Protein AF-A0A852I3G7-F1 (afdb_monomer)

Solvent-accessible 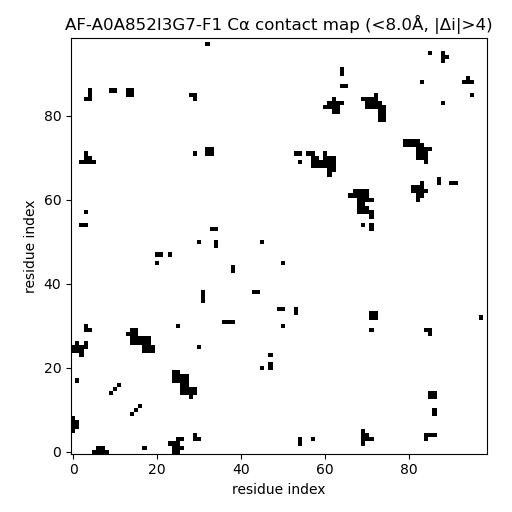surface area (backbone atoms only — not comparable to full-atom values): 5946 Å² total; per-residue (Å²): 88,23,65,46,66,65,39,78,75,70,60,50,91,75,31,35,63,78,46,75,57,98,94,42,37,36,26,50,46,50,49,38,59,44,65,73,50,74,80,68,87,90,62,91,67,80,58,62,69,61,50,54,53,48,48,60,55,9,57,78,28,46,10,79,76,78,67,45,65,19,14,47,34,60,51,86,53,87,94,45,83,55,22,31,27,71,94,46,23,75,85,60,76,47,88,84,87,85,133

Foldseek 3Di:
DQLQQPDPDDPCVQQNDWDDDPNHIHGPVSQCQLQVDDPPPDDSDDPVVSSVVSSVVQQVAAQPQPRDGRFRHADPDPPGRHTHGRRCCVVVVHDDDDD

Secondary structure (DSSP, 8-state):
--TTT--SS--HHHH--EEEETTEEEEHHHHHHHH--PPPTT-----HHHHHHHHHHHTT-BBTTT--B---EEPSSTT---EE-GGGTGGGT------

InterPro domains:
  IPR013083 Zinc finger, RING/FYVE/PHD-type [G3DSA:3.30.40.10] (1-98)
  IPR034732 Extended PHD (ePHD) domain [PS51805] (1-99)
  IPR051188 PHD-type Zinc Finger Domain-Containing Protein [PTHR12420] (1-97)

Nearest PDB structures (foldseek):
  8jwj-assembly1_A  TM=8.577E-01  e=1.524E-08  Mus musculus
  8jws-assembly3_C  TM=8.183E-01  e=1.008E-08  Mus musculus
  8jwj-assembly2_C  TM=8.706E-01  e=1.589E-07  Mus musculus
  8jwu-assembly3_C  TM=8.625E-01  e=2.244E-07  Mus musculus
  4nn2-assembly2_B  TM=8.619E-01  e=1.466E-04  Homo sapiens

pLDDT: mean 82.0, std 12.64, range [46.38, 95.5]

Sequence (99 aa):
ACMLCHRIQADTDICGDKRVKFKLCVHTYCQLLATGLFPKEDTGQFLVGDTRGIIREAAKKSCFICYKMGATITCCQTGCERTFHLPCAPDGECVTQYF

Mean predicted aligned error: 5.91 Å

Organism: NCBI:txid237433

Structure (mmCIF, N/CA/C/O backbone):
data_AF-A0A852I3G7-F1
#
_entry.id   AF-A0A852I3G7-F1
#
loop_
_atom_site.group_PDB
_atom_site.id
_atom_site.type_symbol
_atom_site.label_atom_id
_atom_site.label_alt_id
_atom_site.label_comp_id
_atom_site.label_asym_id
_atom_site.label_entity_id
_atom_site.label_seq_id
_atom_site.pdbx_PDB_ins_code
_atom_site.Cartn_x
_atom_site.Cartn_y
_atom_site.Cartn_z
_atom_site.occupancy
_atom_site.B_iso_or_equiv
_atom_site.auth_seq_id
_atom_site.auth_comp_id
_atom_site.auth_asym_id
_atom_site.auth_atom_id
_atom_site.pdbx_PDB_model_num
ATOM 1 N N . ALA A 1 1 ? -9.284 -6.551 10.726 1.00 84.50 1 ALA A N 1
ATOM 2 C CA . ALA A 1 1 ? -7.878 -6.488 10.264 1.00 84.50 1 ALA A CA 1
ATOM 3 C C . ALA A 1 1 ? -7.533 -5.049 9.890 1.00 84.50 1 ALA A C 1
ATOM 5 O O . ALA A 1 1 ? -8.461 -4.260 9.741 1.00 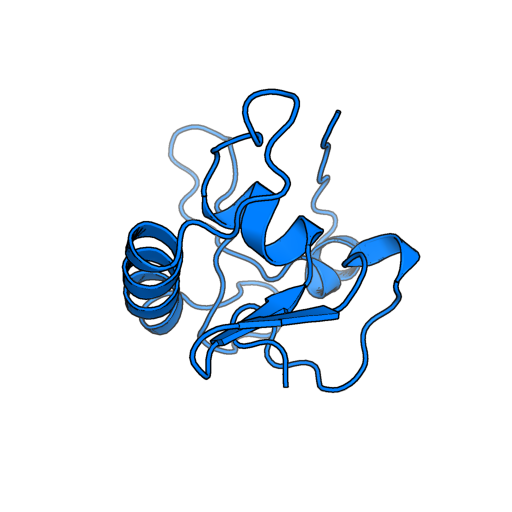84.50 1 ALA A O 1
ATOM 6 N N . CYS A 1 2 ? -6.250 -4.694 9.758 1.00 88.44 2 CYS A N 1
ATOM 7 C CA . CYS A 1 2 ? -5.871 -3.429 9.120 1.00 88.44 2 CYS A CA 1
ATOM 8 C C . CYS A 1 2 ? -6.450 -3.386 7.697 1.00 88.44 2 CYS A C 1
ATOM 10 O O . CYS A 1 2 ? -6.299 -4.347 6.951 1.00 88.44 2 CYS A O 1
ATOM 12 N N . MET A 1 3 ? -7.123 -2.302 7.325 1.00 87.94 3 MET A N 1
ATOM 13 C CA . M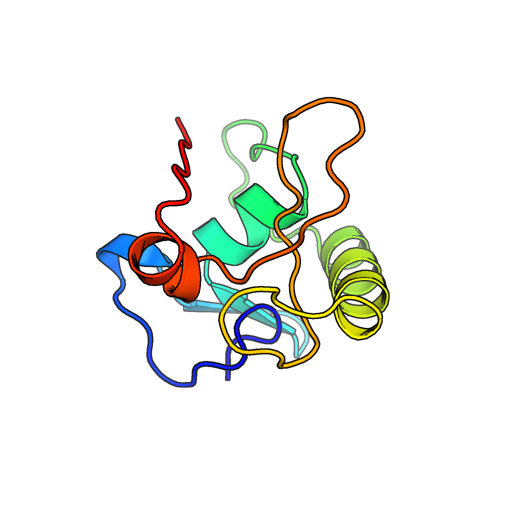ET A 1 3 ? -7.786 -2.158 6.025 1.00 87.94 3 MET A CA 1
ATOM 14 C C . MET A 1 3 ? -6.810 -1.897 4.872 1.00 87.94 3 MET A C 1
ATOM 16 O O . MET A 1 3 ? -7.231 -1.959 3.727 1.00 87.94 3 MET A O 1
ATOM 20 N N . LEU A 1 4 ? -5.535 -1.617 5.176 1.00 85.69 4 LEU A N 1
ATOM 21 C CA . LEU A 1 4 ? -4.489 -1.339 4.184 1.00 85.69 4 LEU A CA 1
ATOM 22 C C . LEU A 1 4 ? -3.538 -2.514 3.957 1.00 85.69 4 LEU A C 1
ATOM 24 O O . LEU A 1 4 ? -3.038 -2.684 2.862 1.00 85.69 4 LEU A O 1
ATOM 28 N N . CYS A 1 5 ? -3.248 -3.325 4.977 1.00 88.31 5 CYS A N 1
ATOM 29 C CA . CYS A 1 5 ? -2.374 -4.496 4.811 1.00 88.31 5 CYS A CA 1
ATOM 30 C C . CYS A 1 5 ? -3.093 -5.831 5.017 1.00 88.31 5 CYS A C 1
ATOM 32 O O . CYS A 1 5 ? -2.468 -6.886 4.948 1.00 88.31 5 CYS A O 1
ATOM 34 N N . HIS A 1 6 ? -4.390 -5.792 5.336 1.00 86.44 6 HIS A N 1
ATOM 35 C CA . HIS A 1 6 ? -5.260 -6.944 5.591 1.00 86.44 6 HIS A CA 1
ATOM 36 C C . HIS A 1 6 ? -4.791 -7.910 6.692 1.00 86.44 6 HIS A C 1
ATOM 38 O O . HIS A 1 6 ? -5.443 -8.924 6.940 1.00 86.44 6 HIS A O 1
ATOM 44 N N . ARG A 1 7 ? -3.725 -7.579 7.433 1.00 84.56 7 ARG A N 1
ATOM 45 C CA . ARG A 1 7 ? -3.249 -8.377 8.567 1.00 84.56 7 ARG A CA 1
ATOM 46 C C . ARG A 1 7 ? -4.041 -8.056 9.841 1.00 84.56 7 ARG A C 1
ATOM 48 O O . ARG A 1 7 ? -4.374 -6.899 10.124 1.00 84.56 7 ARG A O 1
ATOM 55 N N . ILE A 1 8 ? -4.412 -9.098 10.591 1.00 77.56 8 ILE A N 1
ATOM 56 C CA . ILE A 1 8 ? -5.118 -8.973 11.881 1.00 77.56 8 ILE A CA 1
ATOM 57 C C . ILE A 1 8 ? -4.134 -8.545 12.970 1.00 77.56 8 ILE A C 1
ATOM 59 O O . ILE A 1 8 ? -4.437 -7.599 13.705 1.00 77.56 8 ILE A O 1
ATOM 63 N N . GLN A 1 9 ? -2.985 -9.220 12.988 1.00 74.94 9 GLN A N 1
ATOM 64 C CA . GLN A 1 9 ? -1.775 -8.912 13.737 1.00 74.94 9 GLN A CA 1
ATOM 65 C C . GLN A 1 9 ? -0.660 -8.642 12.725 1.00 74.94 9 GLN A C 1
ATOM 67 O O . GLN A 1 9 ? -0.520 -9.371 11.742 1.00 74.94 9 GLN A O 1
ATOM 72 N N . ALA A 1 10 ? 0.089 -7.573 12.939 1.00 75.00 10 ALA A N 1
ATOM 73 C CA . ALA A 1 10 ? 1.324 -7.294 12.232 1.00 75.00 10 ALA A CA 1
ATOM 74 C C . ALA A 1 10 ? 2.367 -6.911 13.276 1.00 75.00 10 ALA A C 1
ATOM 76 O O . ALA A 1 10 ? 2.001 -6.454 14.358 1.00 75.00 10 ALA A O 1
ATOM 77 N N . ASP A 1 11 ? 3.630 -7.116 12.933 1.00 80.88 11 ASP A N 1
ATOM 78 C CA . ASP A 1 11 ? 4.746 -6.645 13.736 1.00 80.88 11 ASP A CA 1
ATOM 79 C C . ASP A 1 11 ? 4.609 -5.129 13.962 1.00 80.88 11 ASP A C 1
ATOM 81 O O . ASP A 1 11 ? 4.444 -4.363 13.002 1.00 80.88 11 ASP A O 1
ATOM 85 N N . THR A 1 12 ? 4.595 -4.716 15.229 1.00 80.44 12 THR A N 1
ATOM 86 C CA . THR A 1 12 ? 4.477 -3.311 15.630 1.00 80.44 12 THR A CA 1
ATOM 87 C C . THR A 1 12 ? 5.697 -2.505 15.217 1.00 80.44 12 THR A C 1
ATOM 89 O O . THR A 1 12 ? 5.542 -1.324 14.918 1.00 80.44 12 THR A O 1
ATOM 92 N N . ASP A 1 13 ? 6.865 -3.131 15.092 1.00 83.81 13 ASP A N 1
ATOM 93 C CA . ASP A 1 13 ? 8.085 -2.459 14.648 1.00 83.81 13 ASP A CA 1
ATOM 94 C C . ASP A 1 13 ? 8.015 -2.141 13.148 1.00 83.81 13 ASP A C 1
ATOM 96 O O . ASP A 1 13 ? 8.491 -1.100 12.701 1.00 83.81 13 ASP A O 1
ATOM 100 N N . ILE A 1 14 ? 7.328 -2.986 12.369 1.00 85.38 14 ILE A N 1
ATOM 101 C CA . ILE A 1 14 ? 7.141 -2.793 10.923 1.00 85.38 14 ILE A CA 1
ATOM 102 C C . ILE A 1 14 ? 5.948 -1.881 10.621 1.00 85.38 14 ILE A C 1
ATOM 104 O O . ILE A 1 14 ? 6.016 -0.994 9.775 1.00 85.38 14 ILE A O 1
ATOM 108 N N . CYS A 1 15 ? 4.794 -2.142 11.237 1.00 87.00 15 CYS A N 1
ATOM 109 C CA . CYS A 1 15 ? 3.535 -1.488 10.872 1.00 87.00 15 CYS A CA 1
ATOM 110 C C . CYS A 1 15 ? 3.142 -0.337 11.805 1.00 87.00 15 CYS A C 1
ATOM 112 O O . CYS A 1 15 ? 2.312 0.497 11.418 1.00 87.00 15 CYS A O 1
ATOM 114 N N . GLY A 1 16 ? 3.718 -0.280 13.003 1.00 86.88 16 GLY A N 1
ATOM 115 C CA . GLY A 1 16 ? 3.295 0.612 14.073 1.00 86.88 16 GLY A CA 1
ATOM 116 C C . GLY A 1 16 ? 1.969 0.186 14.699 1.00 86.88 16 GLY A C 1
ATOM 117 O O . GLY A 1 16 ? 1.319 -0.781 14.282 1.00 86.88 16 GLY A O 1
ATOM 118 N N . ASP A 1 17 ? 1.523 0.971 15.678 1.00 87.38 17 ASP A N 1
ATOM 119 C CA . ASP A 1 17 ? 0.287 0.693 16.405 1.00 87.38 17 ASP A CA 1
ATOM 120 C C . ASP A 1 17 ? -0.940 0.675 15.499 1.00 87.38 17 ASP A C 1
ATOM 122 O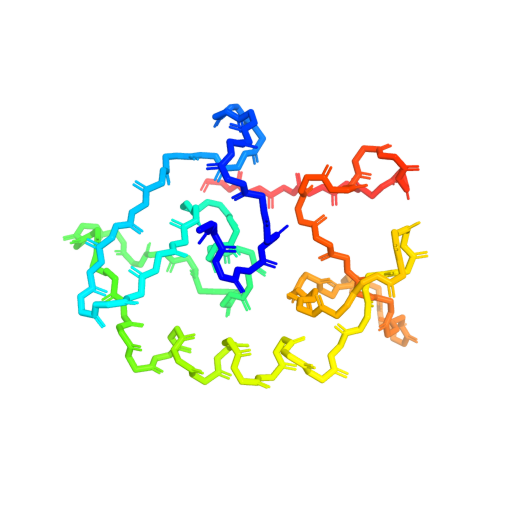 O . ASP A 1 17 ? -1.086 1.470 14.559 1.00 87.38 17 ASP A O 1
ATOM 126 N N . LYS A 1 18 ? -1.873 -0.212 15.840 1.00 87.56 18 LYS A N 1
ATOM 127 C CA . LYS A 1 18 ? -3.177 -0.319 15.196 1.00 87.56 18 LYS A CA 1
ATOM 128 C C . LYS A 1 18 ? -4.133 0.717 15.773 1.00 87.56 18 LYS A C 1
ATOM 130 O O . LYS A 1 18 ? -4.483 0.669 16.948 1.00 87.56 18 LYS A O 1
ATOM 135 N N . ARG A 1 19 ? -4.620 1.616 14.923 1.00 85.25 19 ARG A N 1
ATOM 136 C CA . ARG A 1 19 ? -5.566 2.675 15.287 1.00 85.25 19 ARG A CA 1
ATOM 137 C C . ARG A 1 19 ? -6.954 2.350 14.756 1.00 85.25 19 ARG A C 1
ATOM 139 O O . ARG A 1 19 ? -7.108 1.906 13.615 1.00 85.25 19 ARG A O 1
ATOM 146 N N . VAL A 1 20 ? -7.972 2.599 15.579 1.00 85.56 20 VAL A N 1
ATOM 147 C CA . VAL A 1 20 ? -9.380 2.426 15.206 1.00 85.56 20 VAL A CA 1
ATOM 148 C C . VAL A 1 20 ? -10.127 3.737 15.422 1.00 85.56 20 VAL A C 1
ATOM 150 O O . VAL A 1 20 ? -10.151 4.262 16.531 1.00 85.56 20 VAL A O 1
ATOM 153 N N . LYS A 1 21 ? -10.750 4.276 14.369 1.00 82.19 21 LYS A N 1
ATOM 154 C CA . LYS A 1 21 ? -11.568 5.499 14.443 1.00 82.19 21 LYS A CA 1
ATOM 155 C C . LYS A 1 21 ? -12.639 5.483 13.355 1.00 82.19 21 LYS A C 1
ATOM 157 O O . LYS A 1 21 ? -12.351 5.114 12.224 1.00 82.19 21 LYS A O 1
ATOM 162 N N . PHE A 1 22 ? -13.880 5.869 13.665 1.00 81.94 22 PHE A N 1
ATOM 163 C CA . PHE A 1 22 ? -14.993 5.931 12.693 1.00 81.94 22 PHE A CA 1
ATOM 164 C C . PHE A 1 22 ? -15.148 4.674 11.803 1.00 81.94 22 PHE A C 1
ATOM 166 O O . PHE A 1 22 ? -15.334 4.775 10.589 1.00 81.94 22 PHE A O 1
ATOM 173 N N . LYS A 1 23 ? -15.070 3.477 12.408 1.00 84.25 23 LYS A N 1
ATOM 174 C CA . LYS A 1 23 ? -15.103 2.158 11.730 1.00 84.25 23 LYS A CA 1
ATOM 175 C C . LYS A 1 23 ? -13.930 1.875 10.783 1.00 84.25 23 LYS A C 1
ATOM 177 O O . LYS A 1 23 ? -13.941 0.857 10.099 1.00 84.25 23 LYS A O 1
ATOM 182 N N . LEU A 1 24 ? -12.918 2.733 10.746 1.00 84.12 24 LEU A N 1
ATOM 183 C CA . LEU A 1 24 ? -11.670 2.483 10.043 1.00 84.12 24 LEU A CA 1
ATOM 184 C C . LEU A 1 24 ? -10.662 1.878 11.012 1.00 84.12 24 LEU A C 1
ATOM 186 O O . LEU A 1 24 ? -10.591 2.280 12.171 1.00 84.12 24 LEU A O 1
ATOM 190 N N . CYS A 1 25 ? -9.900 0.906 10.527 1.00 88.06 25 CYS A N 1
ATOM 191 C CA . CYS A 1 25 ? -8.895 0.190 11.296 1.00 88.06 25 CYS A CA 1
ATOM 192 C C . CYS A 1 25 ? -7.624 0.110 10.456 1.00 88.06 25 CYS A C 1
ATOM 194 O O . CYS A 1 25 ? -7.603 -0.622 9.471 1.00 88.06 25 CYS A O 1
ATOM 196 N N . VAL A 1 26 ? -6.572 0.833 10.822 1.00 86.25 26 VAL A N 1
ATOM 197 C CA . VAL A 1 26 ? -5.312 0.881 10.060 1.00 86.25 26 VAL A CA 1
ATOM 198 C C . VAL A 1 26 ? -4.120 0.918 11.008 1.00 86.25 26 VAL A C 1
ATOM 200 O O . VAL A 1 26 ? -4.251 1.374 12.141 1.00 86.25 26 VAL A O 1
ATOM 203 N N . HIS A 1 27 ? -2.964 0.426 10.569 1.00 88.62 27 HIS A N 1
ATOM 204 C CA . HIS A 1 27 ? -1.721 0.643 11.312 1.00 88.62 27 HIS A CA 1
ATOM 205 C C . HIS A 1 27 ? -1.140 2.025 11.001 1.00 88.62 27 HIS A C 1
ATOM 207 O O . HIS A 1 27 ? -1.317 2.531 9.890 1.00 88.62 27 HIS A O 1
ATOM 213 N N . THR A 1 28 ? -0.437 2.606 11.971 1.00 84.81 28 THR A N 1
ATOM 214 C CA . THR A 1 28 ? 0.112 3.969 11.900 1.00 84.81 28 THR A CA 1
ATOM 215 C C . THR A 1 28 ? 1.015 4.161 10.677 1.00 84.81 28 THR A C 1
ATOM 217 O O . THR A 1 28 ? 0.753 5.047 9.863 1.00 84.81 28 THR A O 1
ATOM 220 N N . TYR A 1 29 ? 2.005 3.287 10.467 1.00 86.38 29 TYR A N 1
ATOM 221 C CA . TYR A 1 29 ? 2.941 3.421 9.342 1.00 86.38 29 TYR A CA 1
ATOM 222 C C . TYR A 1 29 ? 2.329 2.988 8.006 1.00 86.38 29 TYR A C 1
ATOM 224 O O . TYR A 1 29 ? 2.658 3.547 6.962 1.00 86.38 29 TYR A O 1
ATOM 232 N N . CYS A 1 30 ? 1.359 2.063 8.028 1.00 86.62 30 CYS A N 1
ATOM 233 C CA . CYS A 1 30 ? 0.573 1.742 6.831 1.00 86.62 30 CYS A CA 1
ATOM 234 C C . CYS A 1 30 ? -0.186 2.971 6.315 1.00 86.62 30 CYS A C 1
ATOM 236 O O . CYS A 1 30 ? -0.274 3.158 5.108 1.00 86.62 30 CYS A O 1
ATOM 238 N N . GLN A 1 31 ? -0.750 3.787 7.211 1.00 83.19 31 GLN A N 1
ATOM 239 C CA . GLN A 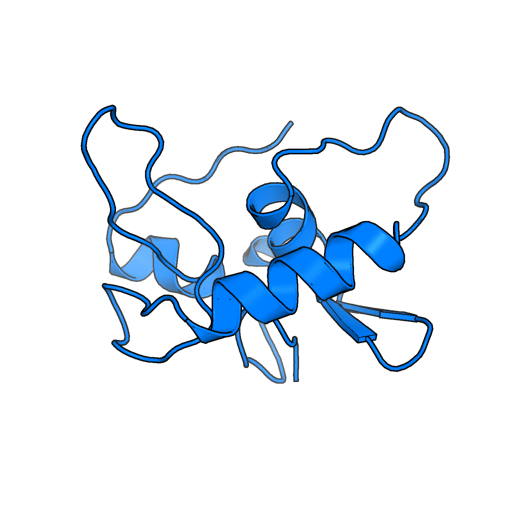1 31 ? -1.442 5.019 6.839 1.00 83.19 31 GLN A CA 1
ATOM 240 C C . GLN A 1 31 ? -0.458 6.095 6.370 1.00 83.19 31 GLN A C 1
ATOM 242 O O . GLN A 1 31 ? -0.685 6.675 5.314 1.00 83.19 31 GLN 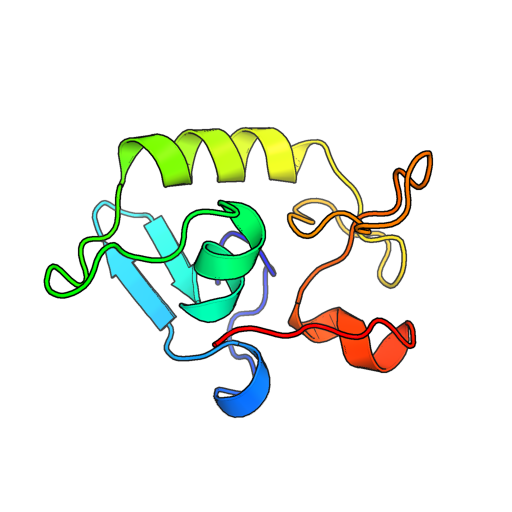A O 1
ATOM 247 N N . LEU A 1 32 ? 0.629 6.317 7.115 1.00 82.56 32 LEU A N 1
ATOM 248 C CA . LEU A 1 32 ? 1.653 7.327 6.822 1.00 82.56 32 LEU A CA 1
ATOM 249 C C . LEU A 1 32 ? 2.233 7.185 5.404 1.00 82.56 32 LEU A C 1
ATOM 251 O O . LEU A 1 32 ? 2.268 8.139 4.633 1.00 82.56 32 LEU A O 1
ATOM 255 N N . LEU A 1 33 ? 2.639 5.967 5.038 1.00 83.12 33 LEU A N 1
ATOM 256 C CA . LEU A 1 33 ? 3.228 5.692 3.724 1.00 83.12 33 LEU A CA 1
ATOM 257 C C . LEU A 1 33 ? 2.185 5.636 2.601 1.00 83.12 33 LEU A C 1
ATOM 259 O O . LEU A 1 33 ? 2.531 5.785 1.434 1.00 83.12 33 LEU A O 1
ATOM 263 N N . ALA A 1 34 ? 0.910 5.420 2.936 1.00 79.50 34 ALA A N 1
ATOM 264 C CA . ALA A 1 34 ? -0.179 5.412 1.965 1.00 79.50 34 ALA A CA 1
ATOM 265 C C . ALA A 1 34 ? -0.665 6.817 1.596 1.00 79.50 34 ALA A C 1
ATOM 267 O O . ALA A 1 34 ? -1.066 7.046 0.458 1.00 79.50 34 ALA A O 1
ATOM 268 N N . THR A 1 35 ? -0.681 7.740 2.561 1.00 70.44 35 THR A N 1
ATOM 269 C CA . THR A 1 35 ? -1.090 9.131 2.340 1.00 70.44 35 THR A CA 1
ATOM 270 C C . THR A 1 35 ? 0.006 9.931 1.645 1.00 70.44 35 THR A C 1
ATOM 272 O O . THR A 1 35 ? -0.308 10.905 0.967 1.00 70.44 35 THR A O 1
ATOM 275 N N . GLY A 1 36 ? 1.283 9.582 1.860 1.00 64.88 36 GLY A N 1
ATOM 276 C CA . GLY A 1 36 ? 2.404 10.486 1.572 1.00 64.88 36 GLY A CA 1
ATOM 277 C C . GLY A 1 36 ? 2.343 11.779 2.401 1.00 64.88 36 GLY A C 1
ATOM 278 O O . GLY A 1 36 ? 3.114 12.707 2.175 1.00 64.88 36 GLY A O 1
ATOM 279 N N . LEU A 1 37 ? 1.406 11.848 3.351 1.00 56.03 37 LEU A N 1
ATOM 280 C CA . LEU A 1 37 ? 1.182 12.971 4.241 1.00 56.03 37 LEU A CA 1
ATOM 281 C C . LEU A 1 37 ? 1.787 12.597 5.582 1.00 56.03 37 LEU A C 1
ATOM 283 O O . LEU A 1 37 ? 1.219 11.789 6.324 1.00 56.03 37 LEU A O 1
ATOM 287 N N . PHE A 1 38 ? 2.924 13.208 5.885 1.00 54.84 38 PHE A N 1
ATOM 288 C CA . PHE A 1 38 ? 3.438 13.248 7.242 1.00 54.84 38 PHE A CA 1
ATOM 289 C C . PHE A 1 38 ? 2.439 14.023 8.107 1.00 54.84 38 PHE A C 1
ATOM 291 O O . PHE A 1 38 ? 1.933 15.061 7.660 1.00 54.84 38 PHE A O 1
ATOM 298 N N . PRO A 1 39 ? 2.088 13.538 9.312 1.00 51.25 39 PRO A N 1
ATOM 299 C CA . PRO A 1 39 ? 1.297 14.338 10.227 1.00 51.25 39 PRO A CA 1
ATOM 300 C C . PRO A 1 39 ? 2.048 15.653 10.443 1.00 51.25 39 PRO A C 1
ATOM 302 O O . PRO A 1 39 ? 3.191 15.640 10.893 1.00 51.25 39 PRO A O 1
ATOM 305 N N . LYS A 1 40 ? 1.418 16.786 10.100 1.00 47.19 40 LYS A N 1
ATOM 306 C CA . LYS A 1 40 ? 1.889 18.077 10.606 1.00 47.19 40 LYS A CA 1
ATOM 307 C C . LYS A 1 40 ? 1.933 17.941 12.120 1.00 47.19 40 LYS A C 1
ATOM 309 O O . LYS A 1 40 ? 0.958 17.459 12.709 1.00 47.19 40 LYS A O 1
ATOM 314 N N . GLU A 1 41 ? 3.091 18.272 12.676 1.00 46.38 41 GLU A N 1
ATOM 315 C CA . GLU A 1 41 ? 3.402 18.173 14.093 1.00 46.38 41 GLU A CA 1
ATOM 316 C C . GLU A 1 41 ? 2.178 18.573 14.933 1.00 46.38 41 GLU A C 1
ATOM 318 O O . GLU A 1 41 ? 1.525 19.584 14.674 1.00 46.38 41 GLU A O 1
ATOM 323 N N . ASP A 1 42 ? 1.852 17.715 15.899 1.00 47.38 42 ASP A N 1
ATOM 324 C CA . ASP A 1 42 ? 0.954 18.009 17.019 1.00 47.38 42 ASP A CA 1
ATOM 325 C C . ASP A 1 42 ? -0.574 17.903 16.844 1.00 47.38 42 ASP A C 1
ATOM 327 O O . ASP A 1 42 ? -1.345 18.569 17.527 1.00 47.38 42 ASP A O 1
ATOM 331 N N . THR A 1 43 ? -1.082 16.995 16.007 1.00 49.56 43 THR A N 1
ATOM 332 C CA . THR A 1 43 ? -2.498 16.587 16.179 1.00 49.56 43 THR A CA 1
ATOM 333 C C . THR A 1 43 ? -2.722 15.101 16.383 1.00 49.56 43 THR A C 1
ATOM 335 O O . THR A 1 43 ? -3.770 14.721 16.908 1.00 49.56 43 THR A O 1
ATOM 338 N N . GLY A 1 44 ? -1.806 14.224 15.950 1.00 51.59 44 GLY A N 1
ATOM 339 C CA . GLY A 1 44 ? -2.077 12.777 15.931 1.00 51.59 44 GLY A CA 1
ATOM 340 C C . GLY A 1 44 ? -3.394 12.435 15.210 1.00 51.59 44 GLY A C 1
ATOM 341 O O . GLY A 1 44 ? -3.973 11.361 15.422 1.00 51.59 44 GLY A O 1
ATOM 342 N N . GLN A 1 45 ? -3.914 13.374 14.407 1.00 54.25 45 GLN A N 1
ATOM 343 C CA . GLN A 1 45 ? -5.280 13.340 13.934 1.00 54.25 45 GLN A CA 1
ATOM 344 C C . GLN A 1 45 ? -5.338 12.518 12.668 1.00 54.25 45 GLN A C 1
ATOM 346 O O . GLN A 1 45 ? -4.909 12.888 11.584 1.00 54.25 45 GLN A O 1
ATOM 351 N N . PHE A 1 46 ? -5.952 11.367 12.857 1.00 57.62 46 PHE A N 1
ATOM 352 C CA . PHE A 1 46 ? -6.520 10.532 11.830 1.00 57.62 46 PHE A CA 1
ATOM 353 C C . PHE A 1 46 ? -7.426 11.360 10.892 1.00 57.62 46 PHE A C 1
ATOM 355 O O . PHE A 1 46 ? -8.588 11.615 11.230 1.00 57.62 46 PHE A O 1
ATOM 362 N N . LEU A 1 47 ? -6.906 11.787 9.733 1.00 64.44 47 LEU A N 1
ATOM 363 C CA . LEU A 1 47 ? -7.684 12.451 8.680 1.00 64.44 47 LEU A CA 1
ATOM 364 C C . LEU A 1 47 ? -8.594 11.413 8.009 1.00 64.44 47 LEU A C 1
ATOM 366 O O . LEU A 1 47 ? -8.237 10.730 7.048 1.00 64.44 47 LEU A O 1
ATOM 370 N N . VAL A 1 48 ? -9.782 11.238 8.595 1.00 61.78 48 VAL A N 1
ATOM 371 C CA . VAL A 1 48 ? -10.781 10.218 8.222 1.00 61.78 48 VAL A CA 1
ATOM 372 C C . VAL A 1 48 ? -11.149 10.297 6.738 1.00 61.78 48 VAL A C 1
ATOM 374 O O . VAL A 1 48 ? -11.315 9.257 6.098 1.00 61.78 48 VAL A O 1
ATOM 377 N N . GLY A 1 49 ? -11.299 11.519 6.214 1.00 64.75 49 GLY A N 1
ATOM 378 C CA . GLY A 1 49 ? -11.675 11.779 4.822 1.00 64.75 49 GLY A CA 1
ATOM 379 C C . GLY A 1 49 ? -10.646 11.214 3.849 1.00 64.75 49 GLY A C 1
ATOM 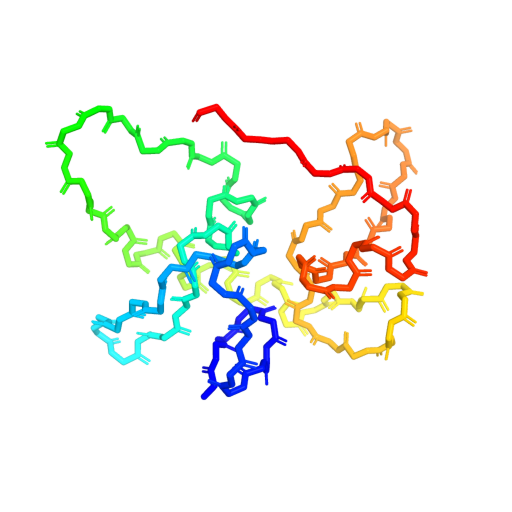380 O O . GLY A 1 49 ? -10.977 10.341 3.044 1.00 64.75 49 GLY A O 1
ATOM 381 N N . ASP A 1 50 ? -9.389 11.618 4.018 1.00 71.50 50 ASP A N 1
ATOM 382 C CA . ASP A 1 50 ? -8.270 11.192 3.170 1.00 71.50 50 ASP A CA 1
ATOM 383 C C . ASP A 1 50 ? -8.045 9.681 3.264 1.00 71.50 50 ASP A C 1
ATOM 385 O O . ASP A 1 50 ? -7.871 8.994 2.257 1.00 71.50 50 ASP A O 1
ATOM 389 N N . THR A 1 51 ? -8.176 9.124 4.471 1.00 74.06 51 THR A N 1
ATOM 390 C CA . THR A 1 51 ? -8.012 7.684 4.709 1.00 74.06 51 THR A CA 1
ATOM 391 C C . THR A 1 51 ? -9.042 6.852 3.940 1.00 74.06 51 THR A C 1
ATOM 393 O O . THR A 1 51 ? -8.703 5.801 3.398 1.00 74.06 51 THR A O 1
ATOM 396 N N . ARG A 1 52 ? -10.304 7.301 3.843 1.00 81.81 52 ARG A N 1
ATOM 397 C CA . ARG A 1 52 ? -11.325 6.600 3.041 1.00 81.81 52 ARG A CA 1
ATOM 398 C C . ARG A 1 52 ? -11.006 6.623 1.552 1.00 81.81 52 ARG A C 1
ATOM 400 O O . ARG A 1 52 ? -11.214 5.606 0.893 1.00 81.81 52 ARG A O 1
ATOM 407 N N . GLY A 1 53 ? -10.546 7.761 1.031 1.00 83.75 53 GLY A N 1
ATOM 408 C CA . GLY A 1 53 ? -10.126 7.883 -0.367 1.00 83.75 53 GLY A CA 1
ATOM 409 C C . GLY A 1 53 ? -8.989 6.915 -0.682 1.00 83.75 53 GLY A C 1
ATOM 410 O O . GLY A 1 53 ? -9.097 6.109 -1.600 1.00 83.75 53 GLY A O 1
ATOM 411 N N . ILE A 1 54 ? -7.967 6.897 0.172 1.00 83.62 54 ILE A N 1
ATOM 412 C CA . ILE A 1 54 ? -6.816 6.000 0.047 1.00 83.62 54 ILE A CA 1
ATOM 413 C C . ILE A 1 54 ? -7.232 4.535 0.087 1.00 83.62 54 ILE A C 1
ATOM 415 O O . ILE A 1 54 ? -6.804 3.771 -0.768 1.00 83.62 54 ILE A O 1
ATOM 419 N N . ILE A 1 55 ? -8.096 4.132 1.024 1.00 83.75 55 ILE A N 1
ATOM 420 C CA . ILE A 1 55 ? -8.594 2.747 1.092 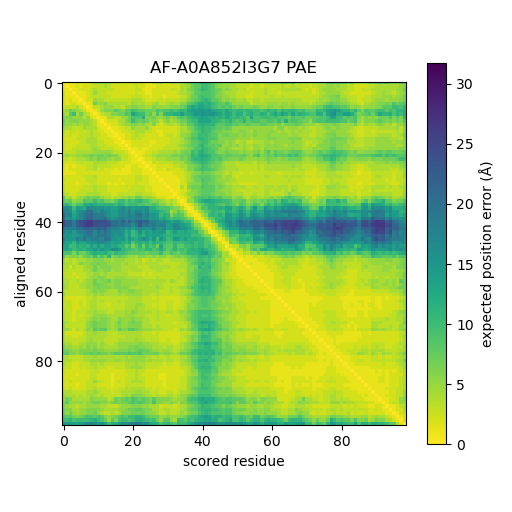1.00 83.75 55 ILE A CA 1
ATOM 421 C C . ILE A 1 55 ? -9.312 2.356 -0.209 1.00 83.75 55 ILE A C 1
ATOM 423 O O . ILE A 1 55 ? -9.139 1.239 -0.694 1.00 83.75 55 ILE A O 1
ATOM 427 N N . ARG A 1 56 ? -10.109 3.263 -0.791 1.00 87.38 56 ARG A N 1
ATOM 428 C CA . ARG A 1 56 ? -10.808 3.012 -2.063 1.00 87.38 56 ARG A CA 1
ATOM 429 C C . ARG A 1 56 ? -9.842 2.860 -3.235 1.00 87.38 56 ARG A C 1
ATOM 431 O O . ARG A 1 56 ? -10.066 1.990 -4.071 1.00 87.38 56 ARG A O 1
ATOM 438 N N . GLU A 1 57 ? -8.785 3.664 -3.294 1.00 87.12 57 GLU A N 1
ATOM 439 C CA . GLU A 1 57 ? -7.763 3.531 -4.338 1.00 87.12 57 GLU A CA 1
ATOM 440 C C . GLU A 1 57 ? -6.897 2.283 -4.139 1.00 87.12 57 GLU A C 1
ATOM 442 O O . GLU A 1 57 ? -6.625 1.556 -5.092 1.00 87.12 57 GLU A O 1
ATOM 447 N N . ALA A 1 58 ? -6.540 1.968 -2.896 1.00 86.25 58 ALA A N 1
ATOM 448 C CA . ALA A 1 58 ? -5.796 0.767 -2.538 1.00 86.25 58 ALA A CA 1
ATOM 449 C C . ALA A 1 58 ? -6.535 -0.515 -2.936 1.00 86.25 58 ALA A C 1
ATOM 451 O O . ALA A 1 58 ? -5.919 -1.467 -3.409 1.00 86.25 58 ALA A O 1
ATOM 452 N N . ALA A 1 59 ? -7.866 -0.533 -2.809 1.00 86.31 59 ALA A N 1
ATOM 453 C CA . ALA A 1 59 ? -8.694 -1.670 -3.205 1.00 86.31 59 ALA A CA 1
ATOM 454 C C . ALA A 1 59 ? -8.574 -2.030 -4.700 1.00 86.31 59 ALA A C 1
ATOM 456 O O . ALA A 1 59 ? -8.918 -3.147 -5.078 1.00 86.31 59 ALA A O 1
ATOM 457 N N . LYS A 1 60 ? -8.073 -1.111 -5.539 1.00 89.06 60 LYS A N 1
ATOM 458 C CA . LYS A 1 60 ? -7.840 -1.316 -6.977 1.00 89.06 60 LYS A CA 1
ATOM 459 C C . LYS A 1 60 ? -6.404 -1.749 -7.306 1.00 89.06 60 LYS A C 1
ATOM 461 O O . LYS A 1 60 ? -6.112 -2.030 -8.463 1.00 89.06 60 LYS A O 1
ATOM 466 N N . LYS A 1 61 ? -5.500 -1.758 -6.323 1.00 91.12 61 LYS A N 1
ATOM 467 C CA . LYS A 1 61 ? -4.063 -2.005 -6.498 1.00 91.12 61 LYS A CA 1
ATOM 468 C C . LYS A 1 61 ? -3.660 -3.339 -5.876 1.00 91.12 61 LYS A C 1
ATOM 470 O O . LYS A 1 61 ? -4.033 -3.647 -4.742 1.00 91.12 61 LYS A O 1
ATOM 475 N N . SER A 1 62 ? -2.863 -4.119 -6.602 1.00 93.88 62 SER A N 1
ATOM 476 C CA . SER A 1 62 ? -2.344 -5.410 -6.143 1.00 93.88 62 SER A CA 1
ATOM 477 C C . SER A 1 62 ? -0.947 -5.281 -5.550 1.00 93.88 62 SER A C 1
ATOM 479 O O . SER A 1 62 ? -0.082 -4.620 -6.123 1.00 93.88 62 SER A O 1
ATOM 481 N N . CYS A 1 63 ? -0.679 -5.980 -4.452 1.00 94.81 63 CYS A N 1
ATOM 482 C CA . CYS A 1 63 ? 0.681 -6.142 -3.958 1.00 94.81 63 CYS A CA 1
ATOM 483 C C . CYS A 1 63 ? 1.489 -6.998 -4.940 1.00 94.81 63 CYS A C 1
ATOM 485 O O . CYS A 1 63 ? 1.143 -8.158 -5.135 1.00 94.81 63 CYS A O 1
ATOM 487 N N . PHE A 1 64 ? 2.581 -6.487 -5.510 1.00 95.31 64 PHE A N 1
ATOM 488 C CA . PHE A 1 64 ? 3.405 -7.263 -6.453 1.00 95.31 64 PHE A CA 1
ATOM 489 C C . PHE A 1 64 ? 4.136 -8.455 -5.799 1.00 95.31 64 PHE A C 1
ATOM 491 O O . PHE A 1 64 ? 4.678 -9.302 -6.498 1.00 95.31 64 PHE A O 1
ATOM 498 N N . ILE A 1 65 ? 4.138 -8.515 -4.463 1.00 95.50 65 ILE A N 1
ATOM 499 C CA . ILE A 1 65 ? 4.843 -9.523 -3.660 1.00 95.50 65 ILE A CA 1
ATOM 500 C C . ILE A 1 65 ? 3.899 -10.669 -3.280 1.00 95.50 65 ILE A C 1
ATOM 502 O O . ILE A 1 65 ? 4.207 -11.836 -3.490 1.00 95.50 65 ILE A O 1
ATOM 506 N N . CYS A 1 66 ? 2.722 -10.347 -2.727 1.00 94.38 66 CYS A N 1
ATOM 507 C CA . CYS A 1 66 ? 1.758 -11.353 -2.261 1.00 94.38 66 CYS A CA 1
ATOM 508 C C . CYS A 1 66 ? 0.503 -11.479 -3.135 1.00 94.38 66 CYS A C 1
ATOM 510 O O . CYS A 1 66 ? -0.389 -12.257 -2.801 1.00 94.38 66 CYS A O 1
ATOM 512 N N . TYR A 1 67 ? 0.406 -10.691 -4.209 1.00 93.12 67 TYR A N 1
ATOM 513 C CA . TYR A 1 67 ? -0.662 -10.685 -5.220 1.00 93.12 67 TYR A CA 1
ATOM 514 C C . TYR A 1 67 ? -2.078 -10.359 -4.716 1.00 93.12 67 TYR A C 1
ATOM 516 O O . TYR A 1 67 ? -3.038 -10.371 -5.483 1.00 93.12 67 TYR A O 1
ATOM 524 N N . LYS A 1 68 ? -2.232 -10.010 -3.436 1.00 90.94 68 LYS A N 1
ATOM 525 C CA . LYS A 1 68 ? -3.512 -9.579 -2.853 1.00 90.94 68 LYS A CA 1
ATOM 526 C C . LYS A 1 68 ? -3.777 -8.099 -3.136 1.00 90.94 68 LYS A C 1
ATOM 528 O O . LYS A 1 68 ? -2.840 -7.302 -3.177 1.00 90.94 68 LYS A O 1
ATOM 533 N N . MET A 1 69 ? -5.051 -7.743 -3.302 1.00 88.62 69 MET A N 1
ATOM 534 C CA . MET A 1 69 ? -5.504 -6.351 -3.438 1.00 88.62 69 MET A CA 1
ATOM 535 C C . MET A 1 69 ? -5.347 -5.576 -2.126 1.00 88.62 69 MET A C 1
ATOM 537 O O . MET A 1 69 ? -5.227 -6.191 -1.065 1.00 88.62 69 MET A O 1
ATOM 541 N N . GLY A 1 70 ? -5.405 -4.244 -2.200 1.00 86.19 70 GLY A N 1
ATOM 542 C CA . GLY A 1 70 ? -5.337 -3.361 -1.032 1.00 86.19 70 GLY A CA 1
ATOM 543 C C . GLY A 1 70 ? -3.981 -2.687 -0.835 1.00 86.19 70 GLY A C 1
ATOM 544 O O . GLY A 1 70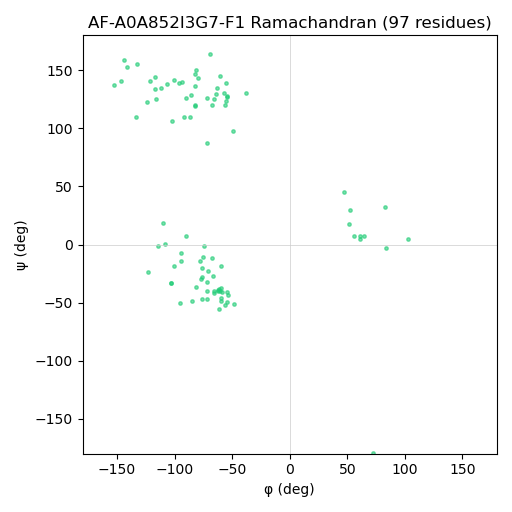 ? -3.796 -1.983 0.155 1.00 86.19 70 GLY A O 1
ATOM 545 N N . ALA A 1 71 ? -3.032 -2.870 -1.757 1.00 90.25 71 ALA A N 1
ATOM 546 C CA . ALA A 1 71 ? -1.688 -2.327 -1.618 1.00 90.25 71 ALA A CA 1
ATOM 547 C C . ALA A 1 71 ? -1.668 -0.805 -1.808 1.00 90.25 71 ALA A C 1
ATOM 549 O O . ALA A 1 71 ? -2.113 -0.278 -2.826 1.00 90.25 71 ALA A O 1
ATOM 550 N N . THR A 1 72 ? -1.113 -0.095 -0.829 1.00 87.50 72 THR A N 1
ATOM 551 C CA . THR A 1 72 ? -1.092 1.371 -0.820 1.00 87.50 72 THR A CA 1
ATOM 552 C C . THR A 1 72 ? 0.242 1.986 -1.196 1.00 87.50 72 THR A C 1
ATOM 554 O O . THR A 1 72 ? 0.259 3.071 -1.774 1.00 87.50 72 THR A O 1
ATOM 557 N N . ILE A 1 73 ? 1.356 1.334 -0.861 1.00 90.19 73 ILE A N 1
ATOM 558 C CA . ILE A 1 73 ? 2.682 1.922 -1.043 1.00 90.19 73 ILE A CA 1
ATOM 559 C C . ILE A 1 73 ? 3.083 1.713 -2.492 1.00 90.19 73 ILE A C 1
ATOM 561 O O . ILE A 1 73 ? 3.136 0.577 -2.949 1.00 90.19 73 ILE A O 1
ATOM 565 N N . THR A 1 74 ? 3.332 2.803 -3.211 1.00 90.00 74 THR A N 1
ATOM 566 C CA . THR A 1 74 ? 3.820 2.770 -4.596 1.00 90.00 74 THR A CA 1
ATOM 567 C C . THR A 1 74 ? 5.324 3.035 -4.589 1.00 90.00 74 THR A C 1
ATOM 569 O O . THR A 1 74 ? 5.798 3.842 -3.789 1.00 90.00 74 THR A O 1
ATOM 572 N N . CYS A 1 75 ? 6.079 2.347 -5.446 1.00 91.12 75 CYS A N 1
ATOM 573 C CA . CYS A 1 75 ? 7.511 2.595 -5.609 1.00 91.12 75 CYS A CA 1
ATOM 574 C C . CYS A 1 75 ? 7.777 4.074 -5.948 1.00 91.12 75 CYS A C 1
ATOM 576 O O . CYS A 1 75 ? 7.056 4.670 -6.744 1.00 91.12 75 CYS A O 1
ATOM 578 N N . CYS A 1 76 ? 8.815 4.667 -5.353 1.00 89.31 76 CYS A N 1
ATOM 579 C CA . CYS A 1 76 ? 9.176 6.068 -5.593 1.00 89.31 76 CYS A CA 1
ATOM 580 C C . CYS A 1 76 ? 9.911 6.295 -6.923 1.00 89.31 76 CYS A C 1
ATOM 582 O O . CYS A 1 76 ? 10.042 7.436 -7.361 1.00 89.31 76 CYS A O 1
ATOM 584 N N . GLN A 1 77 ? 10.398 5.229 -7.566 1.00 89.88 77 GLN A N 1
ATOM 585 C CA . GLN A 1 77 ? 11.088 5.315 -8.847 1.00 89.88 77 GLN A CA 1
ATOM 586 C C . GLN A 1 77 ? 10.122 5.784 -9.940 1.00 89.88 77 GLN A C 1
ATOM 588 O O . GLN A 1 77 ? 9.100 5.145 -10.193 1.00 89.88 77 GLN A O 1
ATOM 593 N N . THR A 1 78 ? 10.479 6.859 -10.644 1.00 90.69 78 THR A N 1
ATOM 594 C CA . THR A 1 78 ? 9.701 7.374 -11.778 1.00 90.69 78 THR A CA 1
ATOM 595 C C . THR A 1 78 ? 9.458 6.278 -12.817 1.00 90.69 78 THR A C 1
ATOM 597 O O . THR A 1 78 ? 10.400 5.629 -13.272 1.00 90.69 78 THR A O 1
ATOM 600 N N . GLY A 1 79 ? 8.190 6.076 -13.188 1.00 91.88 79 GLY A N 1
ATOM 601 C CA . GLY A 1 79 ? 7.761 5.044 -14.140 1.00 91.88 79 GLY A CA 1
ATOM 602 C C . GLY A 1 79 ? 7.564 3.646 -13.539 1.00 91.88 79 GLY A C 1
ATOM 603 O O . GLY A 1 79 ? 7.130 2.743 -14.247 1.00 91.88 79 GLY A O 1
ATOM 604 N N . CYS A 1 80 ? 7.847 3.441 -12.248 1.00 92.12 80 CYS A N 1
ATOM 605 C CA . CYS A 1 80 ? 7.564 2.182 -11.566 1.00 92.12 80 CYS A CA 1
ATOM 606 C C . CYS A 1 80 ? 6.182 2.226 -10.905 1.00 92.12 80 CYS A C 1
ATOM 608 O O . CYS A 1 80 ? 5.979 2.880 -9.887 1.00 92.12 80 CYS A O 1
ATOM 610 N N . GLU A 1 81 ? 5.232 1.469 -11.446 1.00 90.94 81 GLU A N 1
ATOM 611 C CA . GLU A 1 81 ? 3.859 1.405 -10.921 1.00 90.94 81 GLU A CA 1
ATOM 612 C C . GLU A 1 81 ? 3.664 0.300 -9.871 1.00 90.94 81 GLU A C 1
ATOM 614 O O . GLU A 1 81 ? 2.542 0.015 -9.447 1.00 90.94 81 GLU A O 1
ATOM 619 N N . ARG A 1 82 ? 4.751 -0.355 -9.438 1.00 94.00 82 ARG A N 1
ATOM 620 C CA . ARG A 1 82 ? 4.664 -1.450 -8.467 1.00 94.00 82 ARG A CA 1
ATOM 621 C C . ARG A 1 82 ? 4.144 -0.935 -7.137 1.00 94.00 82 ARG A C 1
ATOM 623 O O . ARG A 1 82 ? 4.686 0.010 -6.560 1.00 94.00 82 ARG A O 1
ATOM 630 N N . THR A 1 83 ? 3.133 -1.628 -6.629 1.00 93.88 83 THR A N 1
ATOM 631 C CA . THR A 1 83 ? 2.528 -1.356 -5.329 1.00 93.88 83 THR A CA 1
ATOM 632 C C . THR A 1 83 ? 2.710 -2.525 -4.381 1.00 93.88 83 THR A C 1
ATOM 634 O O . THR A 1 83 ? 2.656 -3.678 -4.805 1.00 93.88 83 THR A O 1
ATOM 637 N N . PHE A 1 84 ? 2.901 -2.256 -3.095 1.00 93.94 84 PHE A N 1
ATOM 638 C CA . PHE A 1 84 ? 3.089 -3.285 -2.076 1.00 93.94 84 PHE A CA 1
ATOM 639 C C . PHE A 1 84 ? 2.444 -2.911 -0.739 1.00 93.94 84 PHE A C 1
ATOM 641 O O . PHE A 1 84 ? 2.146 -1.751 -0.448 1.00 93.94 84 PHE A O 1
ATOM 648 N N . HIS A 1 85 ? 2.191 -3.929 0.083 1.00 94.00 85 HIS A N 1
ATOM 649 C CA . HIS A 1 85 ? 1.847 -3.729 1.486 1.00 94.00 85 HIS A CA 1
ATOM 650 C C . HIS A 1 85 ? 3.122 -3.464 2.284 1.00 94.00 85 HIS A C 1
ATOM 652 O O . HIS A 1 85 ? 4.117 -4.153 2.071 1.00 94.00 85 HIS A O 1
ATOM 658 N N . LEU A 1 86 ? 3.063 -2.578 3.279 1.00 92.31 86 LEU A N 1
ATOM 659 C CA . LEU A 1 86 ? 4.179 -2.352 4.203 1.00 92.31 86 LEU A CA 1
ATOM 660 C C . LEU A 1 86 ? 4.780 -3.647 4.783 1.00 92.31 86 LEU A C 1
ATOM 662 O O . LEU A 1 86 ? 5.975 -3.863 4.622 1.00 92.31 86 LEU A O 1
ATOM 666 N N . PRO A 1 87 ? 3.995 -4.580 5.356 1.00 92.88 87 PRO A N 1
ATOM 667 C CA . PRO A 1 87 ? 4.564 -5.805 5.913 1.00 92.88 87 PRO A CA 1
ATOM 668 C C . PRO A 1 87 ? 5.013 -6.834 4.865 1.00 92.88 87 PRO A C 1
ATOM 670 O O . PRO A 1 87 ? 5.449 -7.914 5.246 1.00 92.88 87 PRO A O 1
ATOM 673 N N . CYS A 1 88 ? 4.842 -6.558 3.570 1.00 93.12 88 CYS A N 1
ATOM 674 C CA . CYS A 1 88 ? 5.429 -7.361 2.498 1.00 93.12 88 CYS A CA 1
ATOM 675 C C . CYS A 1 88 ? 6.772 -6.791 2.033 1.00 93.12 88 CYS A C 1
ATOM 677 O O . CYS A 1 88 ? 7.480 -7.486 1.323 1.00 93.12 88 CYS A O 1
ATOM 679 N N . ALA A 1 89 ? 7.122 -5.553 2.401 1.00 92.31 89 ALA A N 1
ATOM 680 C CA . ALA A 1 89 ? 8.322 -4.889 1.905 1.00 92.31 89 ALA A CA 1
ATOM 681 C C . ALA A 1 89 ? 9.619 -5.706 2.108 1.00 92.31 89 ALA A C 1
ATOM 683 O O . ALA A 1 89 ? 10.360 -5.817 1.131 1.00 92.31 89 ALA A O 1
ATOM 684 N N . PRO A 1 90 ? 9.861 -6.356 3.271 1.00 89.75 90 PRO A N 1
ATOM 685 C CA . PRO A 1 90 ? 11.058 -7.181 3.463 1.00 89.75 90 PRO A CA 1
ATOM 686 C C . PRO A 1 90 ? 11.147 -8.362 2.487 1.00 89.75 90 PRO A C 1
ATOM 688 O O . PRO A 1 90 ? 12.222 -8.647 1.972 1.00 89.75 90 PRO A O 1
ATOM 691 N N . ASP A 1 91 ? 10.015 -9.003 2.180 1.00 91.50 91 ASP A N 1
ATOM 692 C CA . ASP A 1 91 ? 9.955 -10.172 1.289 1.00 91.50 91 ASP A CA 1
ATOM 693 C C . ASP A 1 91 ? 10.212 -9.808 -0.185 1.00 91.50 91 ASP A C 1
ATOM 695 O O . ASP A 1 91 ? 10.557 -10.668 -0.990 1.00 91.50 91 ASP A O 1
ATOM 699 N N . GLY A 1 92 ? 9.994 -8.544 -0.560 1.00 88.75 92 GLY A N 1
ATOM 700 C CA . GLY A 1 92 ? 10.212 -8.036 -1.918 1.00 88.75 92 GLY A CA 1
ATOM 701 C C . GLY A 1 92 ? 11.394 -7.085 -2.034 1.00 88.75 92 GLY A C 1
ATOM 702 O O . GLY A 1 92 ? 11.409 -6.292 -2.977 1.00 88.75 92 GLY A O 1
ATOM 703 N N . GLU A 1 93 ? 12.306 -7.103 -1.055 1.00 89.75 93 GLU A N 1
ATOM 704 C CA . GLU A 1 93 ? 13.512 -6.262 -1.000 1.00 89.75 93 GLU A CA 1
ATOM 705 C C . GLU A 1 93 ? 13.212 -4.761 -1.187 1.00 89.75 93 GLU A C 1
ATOM 707 O O . GLU A 1 93 ? 14.013 -3.981 -1.702 1.00 89.75 93 GLU A O 1
ATOM 712 N N . CYS A 1 94 ? 12.017 -4.336 -0.769 1.00 90.12 94 CYS A N 1
ATOM 713 C CA . CYS A 1 94 ? 11.595 -2.947 -0.828 1.00 90.12 94 CYS A CA 1
ATOM 714 C C . CYS A 1 94 ? 12.071 -2.212 0.423 1.00 90.12 94 CYS A C 1
ATOM 716 O O . CYS A 1 94 ? 11.778 -2.621 1.546 1.00 90.12 94 CYS A O 1
ATOM 718 N N . VAL A 1 95 ? 12.735 -1.074 0.231 1.00 87.75 95 VAL A N 1
ATOM 719 C CA . VAL A 1 95 ? 13.139 -0.193 1.330 1.00 87.75 95 VAL A CA 1
ATOM 720 C C . VAL A 1 95 ? 12.030 0.820 1.609 1.00 87.75 95 VAL A C 1
ATOM 722 O O . VAL A 1 95 ? 11.592 1.542 0.712 1.00 87.75 95 VAL A O 1
ATOM 725 N N . THR A 1 96 ? 11.580 0.890 2.861 1.00 86.31 96 THR A N 1
ATOM 726 C CA . THR A 1 96 ? 10.626 1.899 3.342 1.00 86.31 96 THR A CA 1
ATOM 727 C C . THR A 1 96 ? 11.295 2.763 4.401 1.00 86.31 96 THR A C 1
ATOM 729 O O . THR A 1 96 ? 11.784 2.229 5.392 1.00 86.31 96 THR A O 1
ATOM 732 N N . GLN A 1 97 ? 11.291 4.083 4.213 1.00 78.38 97 GLN A N 1
ATOM 733 C CA . GLN A 1 97 ? 11.823 5.051 5.176 1.00 78.38 97 GLN A CA 1
ATOM 734 C C . GLN A 1 97 ? 10.728 6.035 5.595 1.00 78.38 97 GLN A C 1
ATOM 736 O O . GLN A 1 97 ? 9.916 6.459 4.771 1.00 78.38 97 GLN A O 1
ATOM 741 N N . TYR A 1 98 ? 10.708 6.386 6.872 1.00 71.50 98 TYR A N 1
ATOM 742 C CA . TYR A 1 98 ? 9.840 7.396 7.468 1.00 71.50 98 TYR A CA 1
ATOM 743 C C . TYR A 1 98 ? 10.624 8.068 8.603 1.00 71.50 98 TYR A C 1
ATOM 745 O O . TYR A 1 98 ? 11.406 7.393 9.273 1.00 71.50 98 TYR A O 1
ATOM 753 N N . PHE A 1 99 ? 10.469 9.387 8.747 1.00 57.53 99 PHE A N 1
ATOM 754 C CA . PHE A 1 99 ? 11.186 10.227 9.715 1.00 57.53 99 PHE A CA 1
ATOM 755 C C . PHE A 1 99 ? 10.291 10.573 10.902 1.00 57.53 99 PHE A C 1
ATOM 757 O O . PHE A 1 99 ? 9.067 10.736 10.669 1.00 57.53 99 PHE A O 1
#

Radius of gyration: 12.61 Å; Cα contacts (8 Å, |Δi|>4): 156; chains: 1; bounding box: 29×30×31 Å